Protein AF-I4EJ25-F1 (afdb_monomer)

Sequence (76 aa):
MQAKRESEQVTGVSNVTYDALAVLTSALEGAAALEMYKQDAQKAGDREALELFEHLQEQEVDEINRLKGFIKNRLH

Radius of gyration: 17.09 Å; Cα contacts (8 Å, |Δi|>4): 42; chains: 1; bounding box: 34×21×49 Å

Solvent-accessible surface area (backbone atoms only — not comparable to full-atom values): 4314 Å² total; per-residue (Å²): 141,66,79,82,68,79,54,58,67,84,74,85,56,46,50,68,55,53,54,47,49,54,51,41,50,51,43,54,52,51,46,56,50,37,57,55,52,33,53,51,22,57,76,70,67,37,60,69,58,26,56,50,38,51,53,53,38,54,52,37,53,55,48,45,52,51,43,51,54,57,48,53,71,71,76,109

pLDDT: mean 86.42, std 18.01, range [39.0, 98.69]

Organism: NCBI:txid1129897

Foldseek 3Di:
DPVVPVPQPPDPQGPVLVVLVVVLVVLVVLLVVLVVQLVVCVVVVPPVSNVVSVVVNVVSVVVNVVSVVVNVVRVD

Mean predicted aligned error: 7.31 Å

InterPro domains:
  IPR009078 Ferritin-like superfamily [SSF47240] (17-73)

Secondary structure (DSSP, 8-state):
--TTTTTTTSSSS-HHHHHHHHHHHHHHHHHHHHHHHHHHHHHHT-HHHHHHHHHHHHHHHHHHHHHHHHHHHHH-

Structure (mmCIF, N/CA/C/O backbone):
data_AF-I4EJ25-F1
#
_entry.id   AF-I4EJ25-F1
#
loop_
_atom_site.group_PDB
_atom_site.id
_atom_site.type_symbol
_atom_site.label_atom_id
_atom_site.label_alt_id
_atom_site.label_comp_id
_atom_site.label_asym_id
_atom_site.label_entity_id
_atom_site.label_seq_id
_atom_site.pdbx_PDB_ins_code
_atom_site.Cartn_x
_atom_site.Cartn_y
_atom_site.Cartn_z
_atom_site.occupancy
_atom_site.B_iso_or_equiv
_atom_site.auth_seq_id
_atom_site.auth_comp_id
_atom_site.auth_asym_id
_atom_site.auth_atom_id
_atom_site.pdbx_PDB_model_num
ATOM 1 N N . MET A 1 1 ? -3.366 12.792 -29.909 1.00 50.66 1 MET A N 1
ATOM 2 C CA . MET A 1 1 ? -2.708 11.464 -29.937 1.00 50.66 1 MET A CA 1
ATOM 3 C C . MET A 1 1 ? -1.314 11.478 -30.602 1.00 50.66 1 MET A C 1
ATOM 5 O O . MET A 1 1 ? -0.770 10.406 -30.813 1.00 50.66 1 MET A O 1
ATOM 9 N N . GLN A 1 2 ? -0.714 12.641 -30.921 1.00 39.00 2 GLN A N 1
ATOM 10 C CA . GLN A 1 2 ? 0.576 12.713 -31.642 1.00 39.00 2 GLN A CA 1
ATOM 11 C C . GLN A 1 2 ? 1.778 12.973 -30.706 1.00 39.00 2 GLN A C 1
ATOM 13 O O . GLN A 1 2 ? 2.818 12.347 -30.850 1.00 39.00 2 GLN A O 1
ATOM 18 N N . ALA A 1 3 ? 1.609 13.812 -29.675 1.00 47.12 3 ALA A N 1
ATOM 19 C CA . ALA A 1 3 ? 2.720 14.307 -28.850 1.00 47.12 3 ALA A CA 1
ATOM 20 C C . ALA A 1 3 ? 3.365 13.280 -27.893 1.00 47.12 3 ALA A C 1
ATOM 22 O O . ALA A 1 3 ? 4.483 13.494 -27.445 1.00 47.12 3 ALA A O 1
ATOM 23 N N . LYS A 1 4 ? 2.698 12.154 -27.579 1.00 47.00 4 LYS A N 1
ATOM 24 C CA . LYS A 1 4 ? 3.254 11.135 -26.660 1.00 47.00 4 LYS A CA 1
ATOM 25 C C . LYS A 1 4 ? 4.261 10.190 -27.345 1.00 47.00 4 LYS A C 1
ATOM 27 O O . LYS A 1 4 ? 4.962 9.462 -26.653 1.00 47.00 4 LYS A O 1
ATOM 32 N N . ARG A 1 5 ? 4.328 10.183 -28.687 1.00 46.78 5 ARG A N 1
ATOM 33 C CA . ARG A 1 5 ? 5.230 9.302 -29.461 1.00 46.78 5 ARG A CA 1
ATOM 34 C C . ARG A 1 5 ? 6.607 9.911 -29.732 1.00 46.78 5 ARG A C 1
ATOM 36 O O . ARG A 1 5 ? 7.554 9.173 -29.940 1.00 46.78 5 ARG A O 1
ATOM 43 N N . GLU A 1 6 ? 6.741 11.235 -29.715 1.00 47.00 6 GLU A N 1
ATOM 44 C CA . GLU A 1 6 ? 8.002 11.902 -30.087 1.00 47.00 6 GLU A CA 1
ATOM 45 C C . GLU A 1 6 ? 9.007 12.010 -28.926 1.00 47.00 6 GLU A C 1
ATOM 47 O O . GLU A 1 6 ? 10.166 12.350 -29.138 1.00 47.00 6 GLU A O 1
ATOM 52 N N . SER A 1 7 ? 8.604 11.666 -27.699 1.00 50.31 7 SER A N 1
ATOM 53 C CA . SER A 1 7 ? 9.440 11.761 -26.494 1.00 50.31 7 SER A CA 1
ATOM 54 C C . SER A 1 7 ? 9.978 10.404 -26.018 1.00 50.31 7 SER A C 1
ATOM 56 O O . SER A 1 7 ? 10.130 10.179 -24.817 1.00 50.31 7 SER A O 1
ATOM 58 N N . GLU A 1 8 ? 10.217 9.457 -26.928 1.00 51.69 8 GLU A N 1
ATOM 59 C CA . GLU A 1 8 ? 10.652 8.095 -26.575 1.00 51.69 8 GLU A CA 1
ATOM 60 C C . GLU A 1 8 ? 12.066 8.030 -25.960 1.00 51.69 8 GLU A C 1
ATOM 62 O O . GLU A 1 8 ? 12.405 7.018 -25.347 1.00 51.69 8 GLU A O 1
ATOM 67 N N . GLN A 1 9 ? 12.877 9.093 -26.053 1.00 52.72 9 GLN A N 1
ATOM 68 C CA . GLN A 1 9 ? 14.281 9.083 -25.613 1.00 52.72 9 GLN A CA 1
ATOM 69 C C . GLN A 1 9 ? 14.779 10.422 -25.040 1.00 52.72 9 GLN A C 1
ATOM 71 O O . GLN A 1 9 ? 15.746 10.988 -25.542 1.00 52.72 9 GLN A O 1
ATOM 76 N N . VAL A 1 10 ? 14.171 10.953 -23.975 1.00 50.50 10 VAL A N 1
ATOM 77 C CA . VAL A 1 10 ? 14.734 12.172 -23.353 1.00 50.50 10 VAL A CA 1
ATOM 78 C C . VAL A 1 10 ? 15.954 11.865 -22.462 1.00 50.50 10 VAL A C 1
ATOM 80 O O . VAL A 1 10 ? 16.791 12.743 -22.291 1.00 50.50 10 VAL A O 1
ATOM 83 N N . THR A 1 11 ? 16.142 10.641 -21.938 1.00 48.81 11 THR A N 1
ATOM 84 C CA . THR A 1 11 ? 17.231 10.389 -20.955 1.00 48.81 11 THR A CA 1
ATOM 85 C C . THR A 1 11 ? 17.849 8.979 -20.935 1.00 48.81 11 THR A C 1
ATOM 87 O O . THR A 1 11 ? 18.601 8.658 -20.019 1.00 48.81 11 THR A O 1
ATOM 90 N N . GLY A 1 12 ? 17.569 8.105 -21.909 1.00 56.34 12 GLY A N 1
ATOM 91 C CA . GLY A 1 12 ? 18.066 6.712 -21.897 1.00 56.34 12 GLY A CA 1
ATOM 92 C C . GLY A 1 12 ? 17.253 5.745 -21.019 1.00 56.34 12 GLY A C 1
ATOM 93 O O . GLY A 1 12 ? 17.434 4.535 -21.114 1.00 56.34 12 GLY A O 1
ATOM 94 N N . VAL A 1 13 ? 16.285 6.249 -20.249 1.00 59.53 13 VAL A N 1
ATOM 95 C CA . VAL A 1 13 ? 15.191 5.460 -19.665 1.00 59.53 13 VAL A CA 1
ATOM 96 C C . VAL A 1 13 ? 13.958 5.661 -20.547 1.00 59.53 13 VAL A C 1
ATOM 98 O O . VAL A 1 13 ? 13.572 6.798 -20.816 1.00 59.53 13 VAL A O 1
ATOM 101 N N . SER A 1 14 ? 13.349 4.572 -21.034 1.00 68.38 14 SER A N 1
ATOM 102 C CA . SER A 1 14 ? 12.102 4.650 -21.813 1.00 68.38 14 SER A CA 1
ATOM 103 C C . SER A 1 14 ? 11.059 5.453 -21.034 1.00 68.38 14 SER A C 1
ATOM 105 O O . SER A 1 14 ? 10.879 5.211 -19.840 1.00 68.38 14 SER A O 1
ATOM 107 N N . ASN A 1 15 ? 10.327 6.345 -21.709 1.00 76.31 15 ASN A N 1
ATOM 108 C CA . ASN A 1 15 ? 9.226 7.111 -21.109 1.00 76.31 15 ASN A CA 1
ATOM 109 C C . ASN A 1 15 ? 8.243 6.204 -20.337 1.00 76.31 15 ASN A C 1
ATOM 111 O O . ASN A 1 15 ? 7.730 6.567 -19.292 1.00 76.31 15 ASN A O 1
ATOM 115 N N . VAL A 1 16 ? 8.068 4.960 -20.793 1.00 84.56 16 VAL A N 1
ATOM 116 C CA . VAL A 1 16 ? 7.229 3.955 -20.127 1.00 84.56 16 VAL A CA 1
ATOM 117 C C . VAL A 1 16 ? 7.816 3.471 -18.792 1.00 84.56 16 VAL A C 1
ATOM 119 O O . VAL A 1 16 ? 7.068 3.176 -17.867 1.00 84.56 16 VAL A O 1
ATOM 122 N N . THR A 1 17 ? 9.140 3.366 -18.670 1.00 86.69 17 THR A N 1
ATOM 123 C CA . THR A 1 17 ? 9.794 3.010 -17.400 1.00 86.69 17 THR A CA 1
ATOM 124 C C . THR A 1 17 ? 9.709 4.168 -16.407 1.00 86.69 17 THR A C 1
ATOM 126 O O . THR A 1 17 ? 9.489 3.928 -15.224 1.00 86.69 17 THR A O 1
ATOM 129 N N . TYR A 1 18 ? 9.830 5.413 -16.881 1.00 86.62 18 TYR A N 1
ATOM 130 C CA . TYR A 1 18 ? 9.601 6.597 -16.049 1.00 86.62 18 TYR A CA 1
ATOM 131 C C . TYR A 1 18 ? 8.137 6.695 -15.591 1.00 86.62 18 TYR A C 1
ATOM 133 O O . TYR A 1 18 ? 7.892 6.817 -14.394 1.00 86.62 18 TYR A O 1
ATOM 141 N N . ASP A 1 19 ? 7.177 6.535 -16.511 1.00 89.56 19 ASP A N 1
ATOM 142 C CA . ASP A 1 19 ? 5.742 6.467 -16.200 1.00 89.56 19 ASP A CA 1
ATOM 143 C C . ASP A 1 19 ? 5.473 5.379 -15.136 1.00 89.56 19 ASP A C 1
ATOM 145 O O . ASP A 1 19 ? 4.782 5.627 -14.152 1.00 89.56 19 ASP A O 1
ATOM 149 N N . ALA A 1 20 ? 6.071 4.188 -15.272 1.00 92.56 20 ALA A N 1
ATOM 150 C CA . ALA A 1 20 ? 5.909 3.103 -14.300 1.00 92.56 20 ALA A CA 1
ATOM 151 C C . ALA A 1 20 ? 6.544 3.400 -12.930 1.00 92.56 20 ALA A C 1
ATOM 153 O O . ALA A 1 20 ? 5.990 2.997 -11.909 1.00 92.56 20 ALA A O 1
ATOM 154 N N . LEU A 1 21 ? 7.683 4.100 -12.890 1.00 93.00 21 LEU A N 1
ATOM 155 C CA . LEU A 1 21 ? 8.290 4.558 -11.637 1.00 93.00 21 LEU A CA 1
ATOM 156 C C . LEU A 1 21 ? 7.394 5.573 -10.925 1.00 93.00 21 LEU A C 1
ATOM 158 O O . LEU A 1 21 ? 7.211 5.458 -9.718 1.00 93.00 21 LEU A O 1
ATOM 162 N N . ALA A 1 22 ? 6.803 6.516 -11.664 1.00 93.94 22 ALA A N 1
ATOM 163 C CA . ALA A 1 22 ? 5.869 7.485 -11.099 1.00 93.94 22 ALA A CA 1
ATOM 164 C C . ALA A 1 22 ? 4.643 6.790 -10.482 1.00 93.94 22 ALA A C 1
ATOM 166 O O . ALA A 1 22 ? 4.286 7.083 -9.343 1.00 93.94 22 ALA A O 1
ATOM 167 N N . VAL A 1 23 ? 4.058 5.812 -11.186 1.00 95.75 23 VAL A N 1
ATOM 168 C CA . VAL A 1 23 ? 2.939 5.011 -10.659 1.00 95.75 23 VAL A CA 1
ATOM 169 C C . VAL A 1 23 ? 3.359 4.220 -9.415 1.00 95.75 23 VAL A C 1
ATOM 171 O O . VAL A 1 23 ? 2.641 4.231 -8.419 1.00 95.75 23 VAL A O 1
ATOM 174 N N . LEU A 1 24 ? 4.541 3.589 -9.423 1.00 96.38 24 LEU A N 1
ATOM 175 C CA . LEU A 1 24 ? 5.058 2.866 -8.256 1.00 96.38 24 LEU A CA 1
ATOM 176 C C . LEU A 1 24 ? 5.223 3.785 -7.038 1.00 96.38 24 LEU A C 1
ATOM 178 O O . LEU A 1 24 ? 4.898 3.376 -5.925 1.00 96.38 24 LEU A O 1
ATOM 182 N N . THR A 1 25 ? 5.726 5.005 -7.227 1.00 95.62 25 THR A N 1
ATOM 183 C CA . THR A 1 25 ? 5.849 5.980 -6.138 1.00 95.62 25 THR A CA 1
ATOM 184 C C . THR A 1 25 ? 4.484 6.334 -5.557 1.00 95.62 25 THR A C 1
ATOM 186 O O . THR A 1 25 ? 4.327 6.262 -4.342 1.00 95.62 25 THR A O 1
ATOM 189 N N . SER A 1 26 ? 3.487 6.633 -6.394 1.00 95.44 26 SER A N 1
ATOM 190 C CA . SER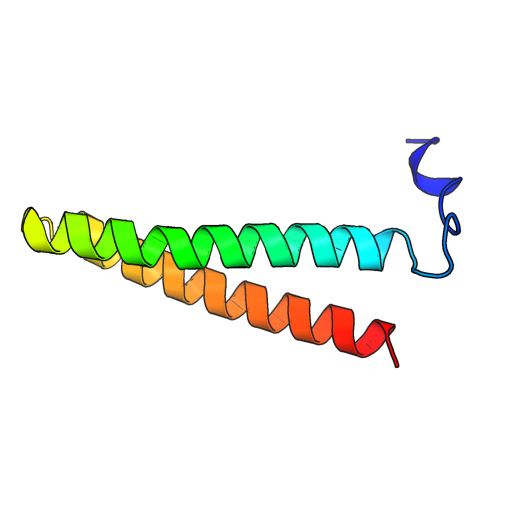 A 1 26 ? 2.133 6.942 -5.917 1.00 95.44 26 SER A CA 1
ATOM 191 C C . SER A 1 26 ? 1.487 5.775 -5.161 1.00 95.44 26 SER A C 1
ATOM 193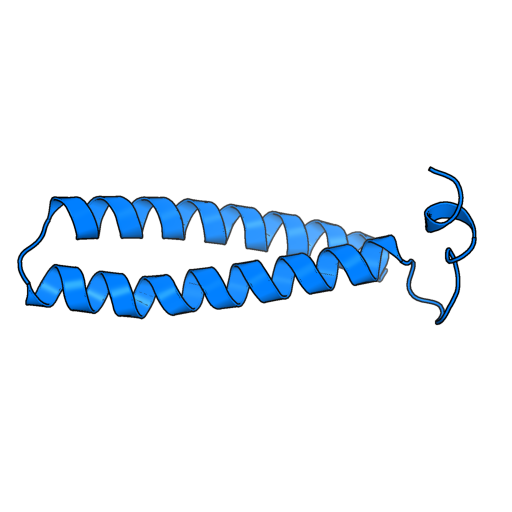 O O . SER A 1 26 ? 0.893 5.997 -4.109 1.00 95.44 26 SER A O 1
ATOM 195 N N . ALA A 1 27 ? 1.658 4.538 -5.636 1.00 95.81 27 ALA A N 1
ATOM 196 C CA . ALA A 1 27 ? 1.167 3.343 -4.942 1.00 95.81 27 ALA A CA 1
ATOM 197 C C . ALA A 1 27 ? 1.831 3.166 -3.560 1.00 95.81 27 ALA A C 1
ATOM 199 O O . ALA A 1 27 ? 1.174 2.899 -2.556 1.00 95.81 27 ALA A O 1
ATOM 200 N N . LEU A 1 28 ? 3.149 3.393 -3.464 1.00 96.75 28 LEU A N 1
ATOM 201 C CA . LEU A 1 28 ? 3.871 3.337 -2.186 1.00 96.75 28 LEU A CA 1
ATOM 202 C C . LEU A 1 28 ? 3.399 4.414 -1.197 1.00 96.75 28 LEU A C 1
ATOM 204 O O . LEU A 1 28 ? 3.284 4.134 -0.003 1.00 96.75 28 LEU A O 1
ATOM 208 N N . GLU A 1 29 ? 3.122 5.628 -1.675 1.00 96.75 29 GLU A N 1
ATOM 209 C CA . GLU A 1 29 ? 2.558 6.709 -0.856 1.00 96.75 29 GLU A CA 1
ATOM 210 C C . GLU A 1 29 ? 1.144 6.362 -0.365 1.00 96.75 29 GLU A C 1
ATOM 212 O O . GLU A 1 29 ? 0.848 6.546 0.818 1.00 96.75 29 GLU A O 1
ATOM 217 N N . GLY A 1 30 ? 0.299 5.799 -1.235 1.00 95.88 30 GLY A N 1
ATOM 218 C CA . GLY A 1 30 ? -1.042 5.322 -0.884 1.00 95.88 30 GLY A CA 1
ATOM 219 C C . GLY A 1 30 ? -1.014 4.216 0.173 1.00 95.88 30 GLY A C 1
ATOM 220 O O . GLY A 1 30 ? -1.677 4.325 1.207 1.00 95.88 30 GLY A O 1
ATOM 221 N N . ALA A 1 31 ? -0.171 3.200 -0.022 1.00 95.62 31 ALA A N 1
ATOM 222 C CA . ALA A 1 31 ? 0.020 2.114 0.938 1.00 95.62 31 ALA A CA 1
ATOM 223 C C . ALA A 1 31 ? 0.504 2.616 2.311 1.00 95.62 31 ALA A C 1
ATOM 225 O O . ALA A 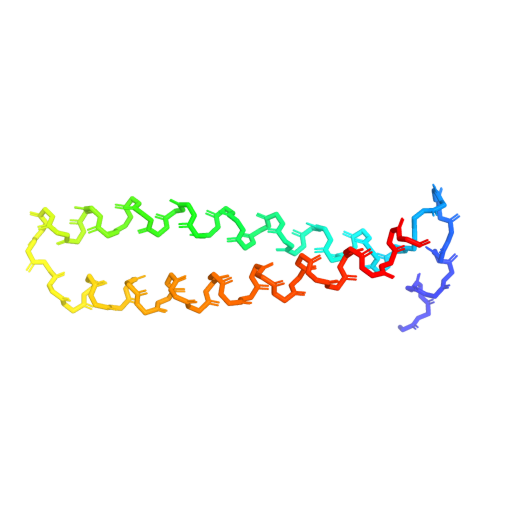1 31 ? 0.056 2.118 3.346 1.00 95.62 31 ALA A O 1
ATOM 226 N N . ALA A 1 32 ? 1.388 3.621 2.337 1.00 95.06 32 ALA A N 1
ATOM 227 C CA . ALA A 1 32 ? 1.851 4.240 3.577 1.00 95.06 32 ALA A CA 1
ATOM 228 C C . ALA A 1 32 ? 0.753 5.070 4.267 1.00 95.06 32 ALA A C 1
ATOM 230 O O . ALA A 1 32 ? 0.658 5.064 5.495 1.00 95.06 32 ALA A O 1
ATOM 231 N N . ALA A 1 33 ? -0.095 5.762 3.502 1.00 97.00 33 ALA A N 1
ATOM 232 C CA . ALA A 1 33 ? -1.226 6.509 4.046 1.00 97.00 33 ALA A CA 1
ATOM 233 C C . ALA A 1 33 ? -2.273 5.585 4.692 1.00 97.00 33 ALA A C 1
ATOM 235 O O . ALA A 1 33 ? -2.790 5.905 5.765 1.00 97.00 33 ALA A O 1
ATOM 236 N N . LEU A 1 34 ? -2.527 4.414 4.094 1.00 97.44 34 LEU A N 1
ATOM 237 C CA . LEU A 1 34 ? -3.460 3.419 4.630 1.00 97.44 34 LEU A CA 1
ATOM 238 C C . LEU A 1 34 ? -3.083 2.946 6.040 1.00 97.44 34 LEU A C 1
ATOM 240 O O . LEU A 1 34 ? -3.979 2.726 6.850 1.00 97.44 34 LEU A O 1
ATOM 244 N N . GLU A 1 35 ? -1.795 2.872 6.391 1.00 95.25 35 GLU A N 1
ATOM 245 C CA . GLU A 1 35 ? -1.378 2.545 7.765 1.00 95.25 35 GLU A CA 1
ATOM 246 C C . GLU A 1 35 ? -1.893 3.56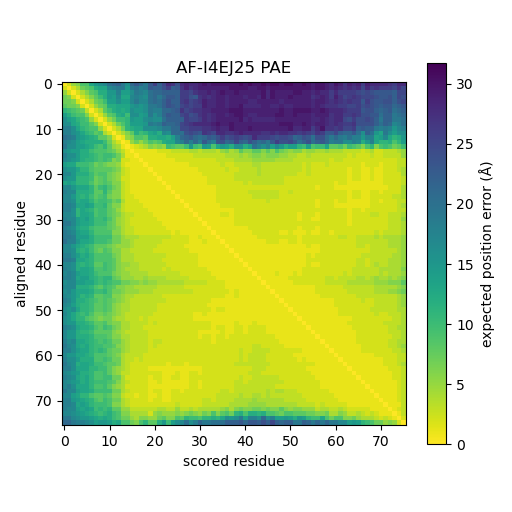4 8.791 1.00 95.25 35 GLU A C 1
ATOM 248 O O . GLU A 1 35 ? -2.362 3.189 9.868 1.00 95.25 35 GLU A O 1
ATOM 253 N N . MET A 1 36 ? -1.859 4.857 8.458 1.00 97.00 36 MET A N 1
ATOM 254 C CA . MET A 1 36 ? -2.393 5.903 9.336 1.00 97.00 36 MET A CA 1
ATOM 255 C C . MET A 1 36 ? -3.919 5.819 9.425 1.00 97.00 36 MET A C 1
ATOM 257 O O . MET A 1 36 ? -4.478 5.884 10.520 1.00 97.00 36 MET A O 1
ATOM 261 N N . TYR A 1 37 ? -4.598 5.608 8.296 1.00 97.88 37 TYR A N 1
ATOM 262 C CA . TYR A 1 37 ? -6.060 5.520 8.263 1.00 97.88 37 TYR A CA 1
ATOM 263 C C . TYR A 1 37 ? -6.591 4.300 9.020 1.00 97.88 37 TYR A C 1
ATOM 265 O O . TYR A 1 37 ? -7.576 4.415 9.749 1.00 97.88 37 TYR A O 1
ATOM 273 N N . LYS A 1 38 ? -5.896 3.159 8.946 1.00 98.25 38 LYS A N 1
ATOM 274 C CA . LYS A 1 38 ? -6.187 1.972 9.764 1.00 98.25 38 LYS A CA 1
ATOM 275 C C . LYS A 1 38 ? -6.056 2.265 11.256 1.00 98.25 38 LYS A C 1
ATOM 277 O O . LYS A 1 38 ? -6.936 1.890 12.030 1.00 98.25 38 LYS A O 1
ATOM 282 N N . GLN A 1 39 ? -4.995 2.961 11.673 1.00 98.00 39 GLN A N 1
ATOM 283 C CA . GLN A 1 39 ? -4.821 3.344 13.080 1.00 98.00 39 GLN A CA 1
ATOM 284 C C . GLN A 1 39 ? -5.946 4.258 13.570 1.00 98.00 39 GLN A C 1
ATOM 286 O O . GLN A 1 39 ? -6.405 4.109 14.703 1.00 98.00 39 GLN A O 1
ATOM 291 N N . ASP A 1 40 ? -6.396 5.195 12.742 1.00 98.38 40 ASP A N 1
ATOM 292 C CA . ASP A 1 40 ? -7.475 6.108 13.111 1.00 98.38 40 ASP A CA 1
ATOM 293 C C . ASP A 1 40 ? -8.835 5.397 13.162 1.00 98.38 40 ASP A C 1
ATOM 295 O O . ASP A 1 40 ? -9.568 5.580 14.137 1.00 98.38 40 ASP A O 1
ATOM 299 N N . ALA A 1 41 ? -9.125 4.498 12.215 1.00 98.44 41 ALA A N 1
ATOM 300 C CA . ALA A 1 41 ? -10.303 3.626 12.260 1.00 98.44 41 ALA A CA 1
ATOM 301 C C . ALA A 1 41 ? -10.309 2.744 13.522 1.00 98.44 41 ALA A C 1
ATOM 303 O O . ALA A 1 41 ? -11.314 2.661 14.233 1.00 98.44 41 ALA A O 1
ATOM 304 N N . GLN A 1 42 ? -9.156 2.165 13.876 1.00 98.19 42 GLN A N 1
ATOM 305 C CA . GLN A 1 42 ? -9.006 1.362 15.088 1.00 98.19 42 GLN A CA 1
ATOM 306 C C . GLN A 1 42 ? -9.261 2.182 16.362 1.00 98.19 42 GLN A C 1
ATOM 308 O O . GLN A 1 42 ? -9.974 1.716 17.252 1.00 98.19 42 GLN A O 1
ATOM 313 N N . LYS A 1 43 ? -8.722 3.407 16.456 1.00 98.38 43 LYS A N 1
ATOM 314 C CA . LYS A 1 43 ? -8.963 4.317 17.595 1.00 98.38 43 LYS A CA 1
ATOM 315 C C . LYS A 1 43 ? -10.425 4.753 17.691 1.00 98.38 43 LYS A C 1
ATOM 317 O O . LYS A 1 43 ? -10.931 4.915 18.798 1.00 98.38 43 LYS A O 1
ATOM 322 N N . ALA A 1 44 ? -11.088 4.944 16.552 1.00 98.25 44 ALA A N 1
ATOM 323 C CA . ALA A 1 44 ? -12.502 5.299 16.482 1.00 98.25 44 ALA A CA 1
ATOM 324 C C . ALA A 1 44 ? -13.438 4.111 16.777 1.00 98.25 44 ALA A C 1
ATOM 326 O O . ALA A 1 44 ? -14.626 4.316 17.017 1.00 98.25 44 ALA A O 1
ATOM 327 N N . GLY A 1 45 ? -12.920 2.877 16.777 1.00 98.38 45 GLY A N 1
ATOM 328 C CA . GLY A 1 45 ? -13.730 1.665 16.882 1.00 98.38 45 GLY A CA 1
ATOM 329 C C . GLY A 1 45 ? -14.553 1.373 15.621 1.00 98.38 45 GLY A C 1
ATOM 330 O O . GLY A 1 45 ? -15.501 0.589 15.688 1.00 98.38 45 GLY A O 1
ATOM 331 N N . ASP A 1 46 ? -14.198 1.988 14.492 1.00 98.69 46 ASP A N 1
ATOM 332 C CA . ASP A 1 46 ? -14.871 1.824 13.207 1.00 98.69 46 ASP A CA 1
ATOM 333 C C . ASP A 1 46 ? -14.328 0.584 12.487 1.00 98.69 46 ASP A C 1
ATOM 335 O O . ASP A 1 46 ? -13.279 0.606 11.839 1.00 98.69 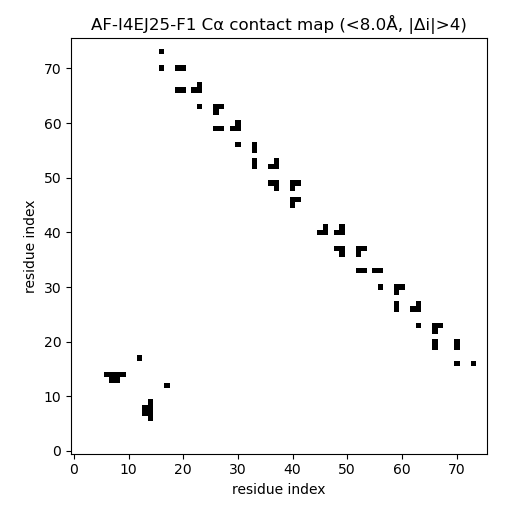46 ASP A O 1
ATOM 339 N N . ARG A 1 47 ? -15.031 -0.536 12.665 1.00 98.25 47 ARG A N 1
ATOM 340 C CA . ARG A 1 47 ? -14.625 -1.829 12.101 1.00 98.25 47 ARG A CA 1
ATOM 341 C C . ARG A 1 47 ? -14.800 -1.895 10.590 1.00 98.25 47 ARG A C 1
ATOM 343 O O . ARG A 1 47 ? -13.969 -2.504 9.932 1.00 98.25 47 ARG A O 1
ATOM 350 N N . GLU A 1 48 ? -15.842 -1.265 10.054 1.00 98.50 48 GLU A N 1
ATOM 351 C CA . GLU A 1 48 ? -16.113 -1.277 8.614 1.00 98.50 48 GLU A CA 1
ATOM 352 C C . GLU A 1 48 ? -15.016 -0.519 7.860 1.00 98.50 48 GLU A C 1
ATOM 354 O O . GLU A 1 48 ? -14.474 -1.022 6.876 1.00 98.50 48 GLU A O 1
ATOM 359 N N . ALA A 1 49 ? -14.615 0.650 8.371 1.00 98.38 49 ALA A N 1
ATOM 360 C CA . ALA A 1 49 ? -13.498 1.398 7.808 1.00 98.38 49 ALA A CA 1
ATOM 361 C C . ALA A 1 49 ? -12.170 0.633 7.928 1.00 98.38 49 ALA A C 1
ATOM 363 O O . ALA A 1 49 ? -11.389 0.616 6.979 1.00 98.38 49 ALA A O 1
ATOM 364 N N . LEU A 1 50 ? -11.915 -0.021 9.069 1.00 98.62 50 LEU A N 1
ATOM 365 C CA . LEU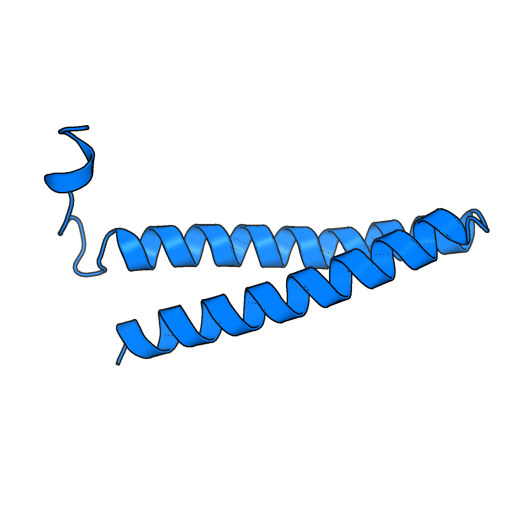 A 1 50 ? -10.699 -0.812 9.264 1.00 98.62 50 LEU A CA 1
ATOM 366 C C . LEU A 1 50 ? -10.600 -1.966 8.253 1.00 98.62 50 LEU A C 1
ATOM 368 O O . LEU A 1 50 ? -9.573 -2.087 7.589 1.00 98.62 50 LEU A O 1
ATOM 372 N N . GLU A 1 51 ? -11.667 -2.754 8.094 1.00 98.44 51 GLU A N 1
ATOM 373 C CA . GLU A 1 51 ? -11.725 -3.868 7.135 1.00 98.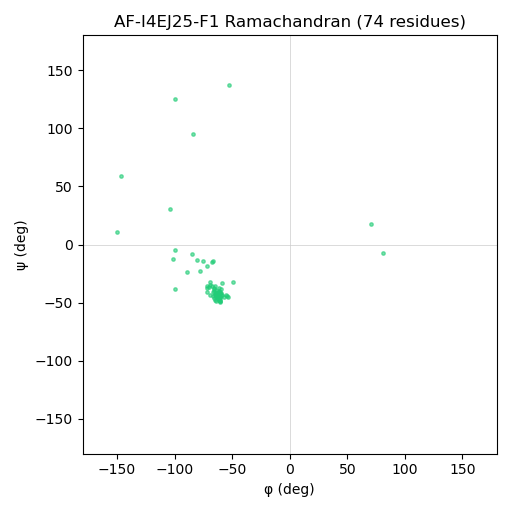44 51 GLU A CA 1
ATOM 374 C C . GLU A 1 51 ? -11.562 -3.377 5.687 1.00 98.44 51 GLU A C 1
ATOM 376 O O . GLU A 1 51 ? -10.826 -3.975 4.897 1.00 98.44 51 GLU A O 1
ATOM 381 N N . LEU A 1 52 ? -12.188 -2.247 5.339 1.00 98.31 52 LEU A N 1
ATOM 382 C CA . LEU A 1 52 ? -12.017 -1.619 4.030 1.00 98.31 52 LEU A CA 1
ATOM 383 C C . LEU A 1 52 ? -10.555 -1.217 3.782 1.00 98.31 52 LEU A C 1
ATOM 385 O O . LEU A 1 52 ? -10.010 -1.512 2.719 1.00 98.31 52 LEU A O 1
ATOM 389 N N . PHE A 1 53 ? -9.908 -0.547 4.738 1.00 98.38 53 PHE A N 1
ATOM 390 C CA . PHE A 1 53 ? -8.525 -0.091 4.574 1.00 98.38 53 PHE A CA 1
ATOM 391 C C . PHE A 1 53 ? -7.517 -1.242 4.562 1.00 98.38 53 PHE A C 1
ATOM 393 O O . PHE A 1 53 ? -6.512 -1.154 3.857 1.00 98.38 53 PHE A O 1
ATOM 400 N N . GLU A 1 54 ? -7.781 -2.326 5.291 1.00 97.44 54 GLU A N 1
ATOM 401 C CA . GLU A 1 54 ? -7.007 -3.567 5.193 1.00 97.44 54 GLU A CA 1
ATOM 402 C C . GLU A 1 54 ? -7.096 -4.162 3.787 1.00 97.44 54 GLU A C 1
ATOM 404 O O . GLU A 1 54 ? -6.062 -4.429 3.173 1.00 97.44 54 GLU A O 1
ATOM 409 N N . HIS A 1 55 ? -8.303 -4.270 3.228 1.00 97.69 55 HIS A N 1
ATOM 410 C CA . HIS A 1 55 ? -8.482 -4.791 1.875 1.00 97.69 55 HIS A CA 1
ATOM 411 C C . HIS A 1 55 ? -7.796 -3.922 0.809 1.00 97.69 55 HIS A C 1
ATOM 413 O O . HIS A 1 55 ? -7.110 -4.442 -0.071 1.00 97.69 55 HIS A O 1
ATOM 419 N N . LEU A 1 56 ? -7.932 -2.595 0.904 1.00 97.25 56 LEU A N 1
ATOM 420 C CA . LEU A 1 56 ? -7.255 -1.667 -0.008 1.00 97.25 56 LEU A CA 1
ATOM 421 C C . LEU A 1 56 ? -5.728 -1.793 0.089 1.00 97.25 56 LEU A C 1
ATOM 423 O O . LEU A 1 56 ? -5.037 -1.744 -0.927 1.00 97.25 56 LEU A O 1
ATOM 427 N N . GLN A 1 57 ? -5.188 -2.007 1.291 1.00 96.44 57 GLN A N 1
ATOM 428 C CA . GLN A 1 57 ? -3.750 -2.184 1.481 1.00 96.44 57 GLN A CA 1
ATOM 429 C C . GLN A 1 57 ? -3.237 -3.475 0.831 1.00 96.44 57 GLN A C 1
ATOM 431 O O . GLN A 1 57 ? -2.168 -3.467 0.220 1.00 96.44 57 GLN A O 1
ATOM 436 N N . GLU A 1 58 ? -3.977 -4.577 0.944 1.00 95.88 58 GLU A N 1
ATOM 437 C CA . GLU A 1 58 ? -3.622 -5.838 0.284 1.00 95.88 58 GLU A CA 1
ATOM 438 C C . GLU A 1 58 ? -3.553 -5.670 -1.242 1.00 95.88 58 GLU A C 1
ATOM 440 O O . GLU A 1 58 ? -2.594 -6.119 -1.876 1.00 95.88 58 GLU A O 1
ATOM 445 N N . GLN A 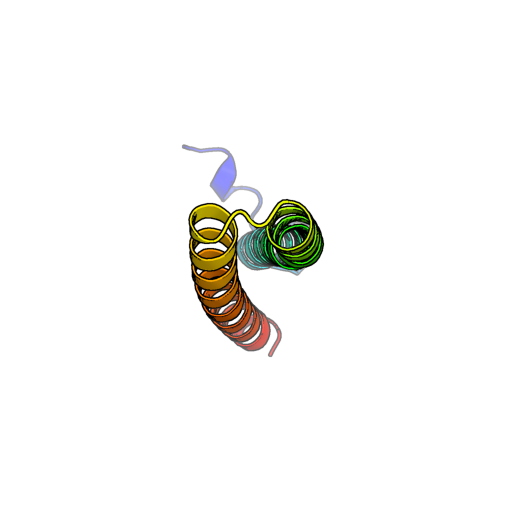1 59 ? -4.522 -4.957 -1.823 1.00 95.25 59 GLN A N 1
ATOM 446 C CA . GLN A 1 59 ? -4.550 -4.652 -3.256 1.00 95.25 59 GLN A CA 1
ATOM 447 C C . GLN A 1 59 ? -3.351 -3.795 -3.693 1.00 95.25 59 GLN A C 1
ATOM 449 O O . GLN A 1 59 ? -2.700 -4.114 -4.691 1.00 95.25 59 GLN A O 1
ATOM 454 N N . GLU A 1 60 ? -3.015 -2.758 -2.923 1.00 94.81 60 GLU A N 1
ATOM 455 C CA . GLU A 1 60 ? -1.844 -1.906 -3.172 1.00 94.81 60 GLU A CA 1
ATOM 456 C C . GLU A 1 60 ? -0.533 -2.705 -3.129 1.00 94.81 60 GLU A C 1
ATOM 458 O O . GLU A 1 60 ? 0.340 -2.536 -3.982 1.00 94.81 60 GLU A O 1
ATOM 463 N N . VAL A 1 61 ? -0.381 -3.635 -2.178 1.00 95.31 61 VAL A N 1
ATOM 464 C CA . VAL A 1 61 ? 0.814 -4.494 -2.094 1.00 95.31 61 VAL A CA 1
ATOM 465 C C . VAL A 1 61 ? 0.972 -5.351 -3.352 1.00 95.31 61 VAL A C 1
ATOM 467 O O . VAL A 1 61 ? 2.082 -5.462 -3.892 1.00 95.31 61 VAL A O 1
ATOM 470 N N . ASP A 1 62 ? -0.117 -5.931 -3.850 1.00 96.19 62 ASP A N 1
ATOM 471 C CA . ASP A 1 62 ? -0.107 -6.709 -5.089 1.00 96.19 62 ASP A CA 1
ATOM 472 C C . ASP A 1 62 ? 0.257 -5.850 -6.310 1.00 96.19 62 ASP A C 1
ATOM 474 O O . ASP A 1 62 ? 1.054 -6.275 -7.159 1.00 96.19 62 ASP A O 1
ATOM 478 N N . GLU A 1 63 ? -0.269 -4.628 -6.394 1.00 95.69 63 GLU A N 1
ATOM 479 C CA . GLU A 1 63 ? 0.055 -3.673 -7.456 1.00 95.69 63 GLU A CA 1
ATOM 480 C C . GLU A 1 63 ? 1.533 -3.254 -7.419 1.00 95.69 63 GLU A C 1
ATOM 482 O O . GLU A 1 63 ? 2.243 -3.363 -8.428 1.00 95.69 63 GLU A O 1
ATOM 487 N N . ILE A 1 64 ? 2.041 -2.885 -6.241 1.00 97.94 64 ILE A N 1
ATOM 488 C CA . ILE A 1 64 ? 3.449 -2.544 -6.002 1.00 97.94 64 ILE A CA 1
ATOM 489 C C . ILE A 1 64 ? 4.367 -3.682 -6.462 1.00 97.94 64 ILE A C 1
ATOM 491 O O . ILE A 1 64 ? 5.387 -3.439 -7.117 1.00 97.94 64 ILE A O 1
ATOM 495 N N . ASN A 1 65 ? 4.027 -4.933 -6.145 1.00 97.75 65 ASN A N 1
ATOM 496 C CA . ASN A 1 65 ? 4.827 -6.093 -6.536 1.00 97.75 65 ASN A CA 1
ATOM 497 C C . ASN A 1 65 ? 4.854 -6.292 -8.060 1.00 97.75 65 ASN A C 1
ATOM 499 O O . ASN A 1 65 ? 5.919 -6.566 -8.628 1.00 97.75 65 ASN A O 1
ATOM 503 N N . ARG A 1 66 ? 3.720 -6.095 -8.743 1.00 96.81 66 ARG A N 1
ATOM 504 C CA . ARG A 1 66 ? 3.639 -6.149 -10.213 1.00 9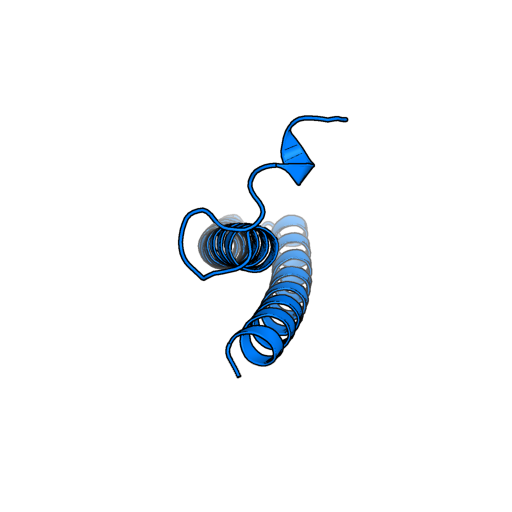6.81 66 ARG A CA 1
ATOM 505 C C . ARG A 1 66 ? 4.472 -5.047 -10.865 1.00 96.81 66 ARG A C 1
ATOM 507 O O . ARG A 1 66 ? 5.240 -5.337 -11.785 1.00 96.81 66 ARG A O 1
ATOM 514 N N . LEU A 1 67 ? 4.376 -3.815 -10.366 1.00 96.31 67 LEU A N 1
ATOM 515 C CA . LEU A 1 67 ? 5.144 -2.668 -10.863 1.00 96.31 67 LEU A CA 1
ATOM 516 C C . LEU A 1 67 ? 6.650 -2.868 -10.667 1.00 96.31 67 LEU A C 1
ATOM 518 O O . LEU A 1 67 ? 7.423 -2.683 -11.609 1.00 96.31 67 LEU A O 1
ATOM 522 N N . LYS A 1 68 ? 7.076 -3.340 -9.489 1.00 95.81 68 LYS A N 1
ATOM 523 C CA . LYS A 1 68 ? 8.480 -3.699 -9.221 1.00 95.81 68 LYS A CA 1
ATOM 524 C C . LYS A 1 68 ? 8.995 -4.749 -10.206 1.00 95.81 68 LYS A C 1
ATOM 526 O O . LYS A 1 68 ? 10.092 -4.592 -10.741 1.00 95.81 68 LYS A O 1
ATOM 531 N N . GLY A 1 69 ? 8.210 -5.795 -10.474 1.00 96.12 69 GLY A N 1
ATOM 532 C CA . GLY A 1 69 ? 8.556 -6.826 -11.457 1.00 96.12 69 GLY A CA 1
ATOM 533 C C . GLY A 1 69 ? 8.691 -6.268 -12.878 1.00 96.12 69 GLY A C 1
ATOM 534 O O . GLY A 1 69 ? 9.675 -6.549 -13.564 1.00 96.12 69 GLY A O 1
ATOM 535 N N . PHE A 1 70 ? 7.743 -5.427 -13.299 1.00 93.75 70 PHE A N 1
ATOM 536 C CA . PHE A 1 70 ? 7.770 -4.763 -14.603 1.00 93.75 70 PHE A CA 1
ATOM 537 C C . PHE A 1 70 ? 9.003 -3.868 -14.781 1.00 93.75 70 PHE A C 1
ATOM 539 O O . PHE A 1 70 ? 9.680 -3.954 -15.806 1.00 93.75 70 PHE A O 1
ATOM 546 N N . ILE A 1 71 ? 9.318 -3.043 -13.779 1.00 92.50 71 ILE A N 1
ATOM 547 C CA . ILE A 1 71 ? 10.470 -2.135 -13.806 1.00 92.50 71 ILE A CA 1
ATOM 548 C C . ILE A 1 71 ? 11.776 -2.933 -13.826 1.00 92.50 71 ILE A C 1
ATOM 550 O O . ILE A 1 71 ? 12.635 -2.668 -14.665 1.00 92.50 71 ILE A O 1
ATOM 554 N N . LYS A 1 72 ? 11.911 -3.955 -12.970 1.00 92.25 72 LYS A N 1
ATOM 555 C CA . LYS A 1 72 ? 13.103 -4.816 -12.918 1.00 92.25 72 LYS A CA 1
ATOM 556 C C . LYS A 1 72 ? 13.422 -5.444 -14.276 1.00 92.25 72 LYS A C 1
ATOM 558 O O . LYS A 1 72 ? 14.572 -5.421 -14.694 1.00 92.25 72 LYS A O 1
ATOM 563 N N . ASN A 1 73 ? 12.411 -5.939 -14.990 1.00 90.69 73 ASN A N 1
ATOM 564 C CA . ASN A 1 73 ? 12.589 -6.550 -16.312 1.00 90.69 73 ASN A CA 1
ATOM 565 C C . ASN A 1 73 ? 13.012 -5.563 -17.413 1.00 90.69 73 ASN A C 1
ATOM 567 O O . ASN A 1 73 ? 13.421 -6.002 -18.481 1.00 90.69 73 ASN A O 1
ATOM 571 N N . ARG A 1 74 ? 12.880 -4.251 -17.184 1.00 83.94 74 ARG A N 1
ATOM 572 C CA . ARG A 1 74 ? 13.256 -3.194 -18.137 1.00 83.94 74 ARG A CA 1
ATOM 573 C C . ARG A 1 74 ? 14.587 -2.515 -17.819 1.00 83.94 74 ARG A C 1
ATOM 575 O O . ARG A 1 74 ? 15.059 -1.734 -18.638 1.00 83.94 74 ARG A O 1
ATOM 582 N N . LEU A 1 75 ? 15.132 -2.748 -16.626 1.00 76.06 75 LEU A N 1
ATOM 583 C CA . LEU A 1 75 ? 16.427 -2.219 -16.183 1.00 76.06 75 LEU A CA 1
ATOM 584 C C . LEU A 1 75 ? 17.563 -3.251 -16.304 1.00 76.06 75 LEU A C 1
ATOM 586 O O . LEU A 1 75 ? 18.710 -2.911 -16.022 1.00 76.06 75 LEU A O 1
ATOM 590 N N . HIS A 1 76 ? 17.242 -4.490 -16.686 1.00 59.12 76 HIS A N 1
ATOM 591 C CA . HIS A 1 76 ? 18.197 -5.525 -17.086 1.00 59.12 76 HIS A CA 1
ATOM 592 C C . HIS A 1 76 ? 18.397 -5.506 -18.602 1.00 59.12 76 HIS A C 1
ATOM 594 O O . HIS A 1 76 ? 19.534 -5.796 -19.030 1.00 59.12 76 HIS A O 1
#

Nearest PDB structures (foldseek):
  6zw4-assembly1_E  TM=9.642E-01  e=2.876E+00  Nostoc punctiforme
  6cnn-assembly1_A  TM=9.248E-01  e=2.698E+00  Homo sapiens
  6zvr-assembly1_C  TM=9.657E-01  e=4.494E+00  Nostoc punctiforme
  6zvr-assembly1_D  TM=9.617E-01  e=4.216E+00  Nostoc punctiforme
  8qfv-assembly1_0  TM=9.421E-01  e=5.442E+00  Synechocystis sp. PCC 6803